Protein AF-A0AAW2GST2-F1 (afdb_monomer)

Nearest PDB structures (foldseek):
  3vfd-assembly1_A  TM=2.651E-01  e=8.490E+00  Homo sapiens

Foldseek 3Di:
DDDPCVVVVCCVPPCSVVVVVVVCVVVVVVVPDDDDLVVLVVVLVVLCVVQPQDPPDPVLVVLVVVLPDPPDDSVRNSLSSQLSCCRRPPQPDWDDDPPDTDGDDSVNSSCVPDPDDDPDDPPPD

Structure (mmCIF, N/CA/C/O backbone):
data_AF-A0AAW2GST2-F1
#
_entry.id   AF-A0AAW2GST2-F1
#
loop_
_atom_site.group_PDB
_atom_site.id
_atom_site.type_symbol
_atom_site.label_atom_id
_atom_site.label_alt_id
_atom_site.label_comp_id
_atom_site.label_asym_id
_atom_site.label_entity_id
_atom_site.label_seq_id
_atom_site.pdbx_PDB_ins_code
_atom_site.Cartn_x
_atom_site.Cartn_y
_atom_site.Cartn_z
_atom_site.occupancy
_atom_site.B_iso_or_equiv
_atom_site.auth_seq_id
_atom_site.auth_comp_id
_atom_site.auth_asym_id
_atom_site.auth_atom_id
_atom_site.pdbx_PDB_model_num
ATOM 1 N N . MET A 1 1 ? 21.483 -11.601 -4.715 1.00 43.72 1 MET A N 1
ATOM 2 C CA . MET A 1 1 ? 20.209 -11.519 -5.456 1.00 43.72 1 MET A CA 1
ATOM 3 C C . MET A 1 1 ? 19.946 -12.937 -5.939 1.00 43.72 1 MET A C 1
ATOM 5 O O . MET A 1 1 ? 20.812 -13.454 -6.624 1.00 43.72 1 MET A O 1
ATOM 9 N N . CYS A 1 2 ? 18.911 -13.628 -5.449 1.00 48.62 2 CYS A N 1
ATOM 10 C CA . CYS A 1 2 ? 18.630 -14.999 -5.895 1.00 48.62 2 CYS A CA 1
ATOM 11 C C . CYS A 1 2 ? 17.971 -14.929 -7.267 1.00 48.62 2 CYS A C 1
ATOM 13 O O . CYS A 1 2 ? 16.830 -14.480 -7.359 1.00 48.62 2 CYS A O 1
ATOM 15 N N . ASP A 1 3 ? 18.678 -15.357 -8.307 1.00 78.25 3 ASP A N 1
ATOM 16 C CA . ASP A 1 3 ? 18.066 -15.540 -9.613 1.00 78.25 3 ASP A CA 1
ATOM 17 C C . ASP A 1 3 ? 17.187 -16.800 -9.549 1.00 78.25 3 ASP A C 1
ATOM 19 O O . ASP A 1 3 ? 17.651 -17.918 -9.291 1.00 78.25 3 ASP A O 1
ATOM 23 N N . ILE A 1 4 ? 15.878 -16.608 -9.710 1.00 79.81 4 ILE A N 1
ATOM 24 C CA . ILE A 1 4 ? 14.894 -17.694 -9.723 1.00 79.81 4 ILE A CA 1
ATOM 25 C C . ILE A 1 4 ? 15.221 -18.716 -10.823 1.00 79.81 4 ILE A C 1
ATOM 27 O O . ILE A 1 4 ? 14.967 -19.906 -10.659 1.00 79.81 4 ILE A O 1
ATOM 31 N N . LEU A 1 5 ? 15.875 -18.296 -11.909 1.00 83.25 5 LEU A N 1
ATOM 32 C CA . LEU A 1 5 ? 16.263 -19.179 -13.004 1.00 83.25 5 LEU A CA 1
ATOM 33 C C . LEU A 1 5 ? 17.477 -20.056 -12.662 1.00 83.25 5 LEU A C 1
ATOM 35 O O . LEU A 1 5 ? 17.683 -21.091 -13.298 1.00 83.25 5 LEU A O 1
ATOM 39 N N . GLU A 1 6 ? 18.287 -19.681 -11.670 1.00 89.25 6 GLU A N 1
ATOM 40 C CA . GLU A 1 6 ? 19.372 -20.533 -11.162 1.00 89.25 6 GLU A CA 1
ATOM 41 C C . GLU A 1 6 ? 18.829 -21.677 -10.304 1.00 89.25 6 GLU A C 1
ATOM 43 O O . GLU A 1 6 ? 19.297 -22.809 -10.405 1.00 89.25 6 GLU A O 1
ATOM 48 N N . HIS A 1 7 ? 17.814 -21.386 -9.492 1.00 83.75 7 HIS A N 1
ATOM 49 C CA . HIS A 1 7 ? 17.215 -22.343 -8.562 1.00 83.75 7 HIS A CA 1
ATOM 50 C C . HIS A 1 7 ? 16.153 -23.225 -9.232 1.00 83.75 7 HIS A C 1
ATOM 52 O O . HIS A 1 7 ? 15.994 -24.387 -8.860 1.00 83.75 7 HIS A O 1
ATOM 58 N N . TRP A 1 8 ? 15.482 -22.705 -10.266 1.00 83.06 8 TRP A N 1
ATOM 59 C CA . TRP A 1 8 ? 14.518 -23.435 -11.089 1.00 83.06 8 TRP A CA 1
ATOM 60 C C . TRP A 1 8 ? 14.903 -23.373 -12.576 1.00 83.06 8 TRP A C 1
ATOM 62 O O . TRP A 1 8 ? 14.229 -22.708 -13.367 1.00 83.06 8 TRP A O 1
ATOM 72 N N . PRO A 1 9 ? 15.951 -24.108 -13.007 1.00 89.31 9 PRO A N 1
ATOM 73 C CA . PRO A 1 9 ? 16.435 -24.079 -14.391 1.00 89.31 9 PRO A CA 1
ATOM 74 C C . PRO A 1 9 ? 15.385 -24.466 -15.435 1.00 89.31 9 PRO A C 1
ATOM 76 O O . PRO A 1 9 ? 15.487 -24.048 -16.584 1.00 89.31 9 PRO A O 1
ATOM 79 N N . ILE A 1 10 ? 14.361 -25.231 -15.043 1.00 86.81 10 ILE A N 1
ATOM 80 C CA . ILE A 1 10 ? 13.236 -25.608 -15.909 1.00 86.81 10 ILE A CA 1
ATOM 81 C C . ILE A 1 10 ? 12.488 -24.386 -16.467 1.00 86.81 10 ILE A C 1
ATOM 83 O O . ILE A 1 10 ? 11.965 -24.436 -17.579 1.00 86.81 10 ILE A O 1
ATOM 87 N N . LEU A 1 11 ? 12.512 -23.262 -15.744 1.00 84.94 11 LEU A N 1
ATOM 88 C CA . LEU A 1 11 ? 11.898 -22.009 -16.174 1.00 84.94 11 LEU A CA 1
ATOM 89 C C . LEU A 1 11 ? 12.681 -21.307 -17.295 1.00 84.94 11 LEU A C 1
ATOM 91 O O . LEU A 1 11 ? 12.127 -20.435 -17.953 1.00 84.94 11 LEU A O 1
ATOM 95 N N . LYS A 1 12 ? 13.936 -21.703 -17.566 1.00 87.69 12 LYS A N 1
ATOM 96 C CA . LYS A 1 12 ? 14.720 -21.196 -18.711 1.00 87.69 12 LYS A CA 1
ATOM 97 C C . LYS A 1 12 ? 14.203 -21.711 -20.058 1.00 87.69 12 LYS A C 1
ATOM 99 O O . LYS A 1 12 ? 14.586 -21.183 -21.099 1.00 87.69 12 LYS A O 1
ATOM 104 N N . HIS A 1 13 ? 13.376 -22.758 -20.061 1.00 91.25 13 HIS A N 1
ATOM 105 C CA . HIS A 1 13 ? 12.748 -23.253 -21.280 1.00 91.25 13 HIS A CA 1
ATOM 106 C C . HIS A 1 13 ? 11.805 -22.175 -21.859 1.00 91.25 13 HIS A C 1
ATOM 108 O O . HIS A 1 13 ? 11.128 -21.508 -21.080 1.00 91.25 13 HIS A O 1
ATOM 114 N N . PRO A 1 14 ? 11.667 -22.017 -23.192 1.00 90.69 14 PRO A N 1
ATOM 115 C CA . PRO A 1 14 ? 10.781 -21.000 -23.784 1.00 90.69 14 PRO A CA 1
ATOM 116 C C . PRO A 1 14 ? 9.316 -21.087 -23.328 1.00 90.69 14 PRO A C 1
ATOM 118 O O . PRO A 1 14 ? 8.600 -20.094 -23.321 1.00 90.69 14 PRO A O 1
ATOM 121 N N . LYS A 1 15 ? 8.886 -22.286 -22.922 1.00 89.00 15 LYS A N 1
ATOM 122 C CA . LYS A 1 15 ? 7.563 -22.578 -22.347 1.00 89.00 15 LYS A CA 1
ATOM 123 C C . LYS A 1 15 ? 7.582 -22.749 -20.823 1.00 89.00 15 LYS A C 1
ATOM 125 O O . LYS A 1 15 ? 6.615 -23.214 -20.244 1.00 89.00 15 LYS A O 1
ATOM 130 N N . GLY A 1 16 ? 8.691 -22.431 -20.160 1.00 84.88 16 GLY A N 1
ATOM 131 C CA . GLY A 1 16 ? 8.854 -22.604 -18.715 1.00 84.88 16 GLY A CA 1
ATOM 132 C C . GLY A 1 16 ? 7.835 -21.799 -17.906 1.00 84.88 16 GLY A C 1
ATOM 133 O O . GLY A 1 16 ? 7.363 -22.274 -16.878 1.00 84.88 16 GLY A O 1
ATOM 134 N N . TYR A 1 17 ? 7.426 -20.632 -18.416 1.00 85.12 17 TYR A N 1
ATOM 135 C CA . TYR A 1 17 ? 6.362 -19.820 -17.822 1.00 85.12 17 TYR A CA 1
ATOM 136 C C . TYR A 1 17 ? 5.012 -20.558 -17.752 1.00 85.12 17 TYR A C 1
ATOM 138 O O . TYR A 1 17 ? 4.243 -20.304 -16.833 1.00 85.12 17 TYR A O 1
ATOM 146 N N . GLU A 1 18 ? 4.739 -21.511 -18.657 1.00 90.12 18 GLU A N 1
ATOM 147 C CA . GLU A 1 18 ? 3.489 -22.28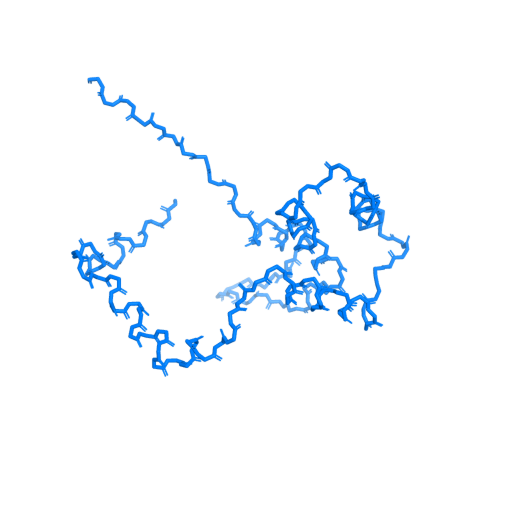6 -18.654 1.00 90.12 18 GLU A CA 1
ATOM 148 C C . GLU A 1 18 ? 3.343 -23.098 -17.355 1.00 90.12 18 GLU A C 1
ATOM 150 O O . GLU A 1 18 ? 2.229 -23.305 -16.889 1.00 90.12 18 GLU A O 1
ATOM 155 N N . LEU A 1 19 ? 4.450 -23.510 -16.723 1.00 86.44 19 LEU A N 1
ATOM 156 C CA . LEU A 1 19 ? 4.417 -24.192 -15.423 1.00 86.44 19 LEU A CA 1
ATOM 157 C C . LEU A 1 19 ? 3.921 -23.265 -14.307 1.00 86.44 19 LEU A C 1
ATOM 159 O O . LEU A 1 19 ? 3.146 -23.692 -13.458 1.00 86.44 19 LEU A O 1
ATOM 163 N N . ILE A 1 20 ? 4.323 -21.990 -14.344 1.00 83.56 20 ILE A N 1
ATOM 164 C CA . ILE A 1 20 ? 3.855 -20.968 -13.399 1.00 83.56 20 ILE A CA 1
ATOM 165 C C . ILE A 1 20 ? 2.358 -20.726 -13.616 1.00 83.56 20 ILE A C 1
ATOM 167 O O . ILE A 1 20 ? 1.594 -20.721 -12.658 1.00 83.56 20 ILE A O 1
ATOM 171 N N . GLU A 1 21 ? 1.922 -20.595 -14.870 1.00 83.06 21 GLU A N 1
ATOM 172 C CA . GLU A 1 21 ? 0.503 -20.426 -15.216 1.00 83.06 21 GLU A CA 1
ATOM 173 C C . GLU A 1 21 ? -0.357 -21.616 -14.755 1.00 83.06 21 GLU A C 1
ATOM 175 O O . GLU A 1 21 ? -1.434 -21.430 -14.184 1.00 83.06 21 GLU A O 1
ATOM 180 N N . ILE A 1 22 ? 0.130 -22.849 -14.944 1.00 86.44 22 ILE A N 1
ATOM 181 C CA . ILE A 1 22 ? -0.538 -24.071 -14.472 1.00 86.44 22 ILE A CA 1
ATOM 182 C C . ILE A 1 22 ? -0.660 -24.063 -12.948 1.00 86.44 22 ILE A C 1
ATOM 184 O O . ILE A 1 22 ? -1.743 -24.345 -12.432 1.00 86.44 22 ILE A O 1
ATOM 188 N N . ASP A 1 23 ? 0.407 -23.708 -12.230 1.00 83.56 23 ASP A N 1
ATOM 189 C CA . ASP A 1 23 ? 0.380 -23.613 -10.770 1.00 83.56 23 ASP A CA 1
ATOM 190 C C . ASP A 1 23 ? -0.629 -22.556 -10.305 1.00 83.56 23 ASP A C 1
ATOM 192 O O . ASP A 1 23 ? -1.443 -22.821 -9.420 1.00 83.56 23 ASP A O 1
ATOM 196 N N . TYR A 1 24 ? -0.653 -21.379 -10.935 1.00 81.00 24 TYR A N 1
ATOM 197 C CA . TYR A 1 24 ? -1.616 -20.318 -10.624 1.00 81.00 24 TYR A CA 1
ATOM 198 C C . TYR A 1 24 ? -3.059 -20.755 -10.893 1.00 81.00 24 TYR A C 1
ATOM 200 O O . TYR A 1 24 ? -3.956 -20.462 -10.095 1.00 81.00 24 TY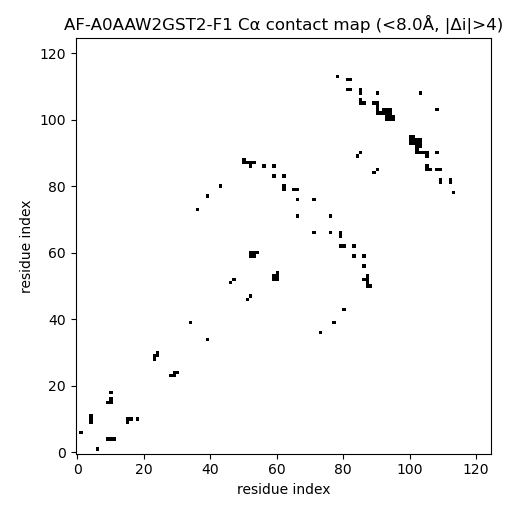R A O 1
ATOM 208 N N . SER A 1 25 ? -3.290 -21.489 -11.982 1.00 82.88 25 SER A N 1
ATOM 209 C CA . SER A 1 25 ? -4.594 -22.061 -12.310 1.00 82.88 25 SER A CA 1
ATOM 210 C C . SER A 1 25 ? -5.028 -23.120 -11.296 1.00 82.88 25 SER A C 1
ATOM 212 O O . SER A 1 25 ? -6.139 -23.058 -10.762 1.00 82.88 25 SER A O 1
ATOM 214 N N . PHE A 1 26 ? -4.136 -24.054 -10.955 1.00 82.69 26 PHE A N 1
ATOM 215 C CA . PHE A 1 26 ? -4.392 -25.114 -9.982 1.00 82.69 26 PHE A CA 1
ATOM 216 C C . PHE A 1 26 ? -4.677 -24.555 -8.585 1.00 82.69 26 PHE A C 1
ATOM 218 O O . PHE A 1 26 ? -5.629 -24.970 -7.920 1.00 82.69 26 PHE A O 1
ATOM 225 N N . LEU A 1 27 ? -3.892 -23.562 -8.163 1.00 81.38 27 LEU A N 1
ATOM 226 C CA . LEU A 1 27 ? -4.082 -22.845 -6.904 1.00 81.38 27 LEU A CA 1
ATOM 227 C C . LEU A 1 27 ? -5.322 -21.937 -6.919 1.00 81.38 27 LEU A C 1
ATOM 229 O O . LEU A 1 27 ? -5.636 -21.325 -5.899 1.00 81.38 27 LEU A O 1
ATOM 233 N N . LYS A 1 28 ? -6.033 -21.844 -8.053 1.00 74.56 28 LYS A N 1
ATOM 234 C CA . LYS A 1 28 ? -7.156 -20.925 -8.285 1.00 74.56 28 LYS A CA 1
ATOM 235 C C . LYS A 1 28 ? -6.785 -19.465 -8.020 1.00 74.56 28 LYS A C 1
ATOM 237 O O . LYS A 1 28 ? -7.656 -18.641 -7.751 1.00 74.56 28 LYS A O 1
ATOM 242 N N . VAL A 1 29 ? -5.501 -19.134 -8.144 1.00 67.25 29 VAL A N 1
ATOM 243 C CA . VAL A 1 29 ? -5.011 -17.752 -8.143 1.00 67.25 29 VAL A CA 1
ATOM 244 C C . VAL A 1 29 ? -5.488 -17.048 -9.414 1.00 67.25 29 VAL A C 1
ATOM 246 O O . VAL A 1 29 ? -5.800 -15.867 -9.375 1.00 67.25 29 VAL A O 1
ATOM 249 N N . SER A 1 30 ? -5.691 -17.784 -10.512 1.00 55.62 30 SER A N 1
ATOM 250 C CA . SER A 1 30 ? -6.317 -17.265 -11.737 1.00 55.62 30 SER A CA 1
ATOM 251 C C . SER A 1 30 ? -7.807 -16.900 -11.587 1.00 55.62 30 SER A C 1
ATOM 253 O O . SER A 1 30 ? -8.368 -16.273 -12.478 1.00 55.62 30 SER A O 1
ATOM 255 N N . CYS A 1 31 ? -8.471 -17.294 -10.488 1.00 51.03 31 CYS A N 1
ATOM 256 C CA . CYS A 1 31 ? -9.820 -16.824 -10.135 1.00 51.03 31 CYS A CA 1
ATOM 257 C C . CYS A 1 31 ? -9.801 -15.530 -9.309 1.00 51.03 31 CYS A C 1
ATOM 259 O O . CYS A 1 31 ? -10.867 -15.026 -8.949 1.00 51.03 31 CYS A O 1
ATOM 261 N N . VAL A 1 32 ? -8.621 -14.983 -9.005 1.00 55.50 32 VAL A N 1
ATOM 262 C CA . VAL A 1 32 ? -8.485 -13.649 -8.423 1.00 55.50 32 VAL A CA 1
ATOM 263 C C . VAL A 1 32 ? -8.713 -12.651 -9.552 1.00 55.50 32 VAL A C 1
ATOM 265 O O . VAL A 1 32 ? -7.785 -12.189 -10.200 1.00 55.50 32 VAL A O 1
ATOM 268 N N . GLU A 1 33 ? -9.991 -12.429 -9.848 1.00 60.41 33 GLU A N 1
ATOM 269 C CA . GLU A 1 33 ? -10.571 -11.118 -10.121 1.00 60.41 33 GLU A CA 1
ATOM 270 C C . GLU A 1 33 ? -9.484 -10.034 -10.324 1.00 60.41 33 GLU A C 1
ATOM 272 O O . GLU A 1 33 ? -8.908 -9.583 -9.333 1.00 60.41 33 GLU A O 1
ATOM 277 N N . GLU A 1 34 ? -9.165 -9.688 -11.585 1.00 69.38 34 GLU A N 1
ATOM 278 C CA . GLU A 1 34 ? -7.964 -8.915 -11.968 1.00 69.38 34 GLU A CA 1
ATOM 279 C C . GLU A 1 34 ? -7.618 -7.824 -10.948 1.00 69.38 34 GLU A C 1
ATOM 281 O O . GLU A 1 34 ? -8.421 -6.929 -10.659 1.00 69.38 34 GLU A O 1
ATOM 286 N N . VAL A 1 35 ? -6.412 -7.904 -10.383 1.00 73.19 35 VAL A N 1
ATOM 287 C CA . VAL A 1 35 ? -5.883 -6.844 -9.527 1.00 73.19 35 VAL A CA 1
ATOM 288 C C . VAL A 1 35 ? -5.601 -5.646 -10.424 1.00 73.19 35 VAL A C 1
ATOM 290 O O . VAL A 1 35 ? -4.679 -5.672 -11.233 1.00 73.19 35 VAL A O 1
ATOM 293 N N . ASN A 1 36 ? -6.409 -4.600 -10.284 1.00 86.56 36 ASN A N 1
ATOM 294 C CA . ASN A 1 36 ? -6.258 -3.351 -11.021 1.00 86.56 36 ASN A CA 1
ATOM 295 C C . ASN A 1 36 ? -6.258 -2.146 -10.069 1.00 86.56 36 ASN A C 1
ATOM 297 O O . ASN A 1 36 ? -6.562 -2.271 -8.876 1.00 86.56 36 ASN A O 1
ATOM 301 N N . GLU A 1 37 ? -5.906 -0.975 -10.601 1.00 90.62 37 GLU A N 1
ATOM 302 C CA . GLU A 1 37 ? -5.782 0.259 -9.818 1.00 90.62 37 GLU A CA 1
ATOM 303 C C . GLU A 1 37 ? -7.085 0.636 -9.100 1.00 90.62 37 GLU A C 1
ATOM 305 O O . GLU A 1 37 ? -7.068 0.974 -7.917 1.00 90.62 37 GLU A O 1
ATOM 310 N N . GLU A 1 38 ? -8.231 0.538 -9.779 1.00 91.19 38 GLU A N 1
ATOM 311 C CA . GLU A 1 38 ? -9.532 0.913 -9.213 1.00 91.19 38 GLU A CA 1
ATOM 312 C C . GLU A 1 38 ? -9.882 0.067 -7.985 1.00 91.19 38 GLU A C 1
ATOM 314 O O . GLU A 1 38 ? -10.296 0.581 -6.940 1.00 91.19 38 GLU A O 1
ATOM 319 N N . ARG A 1 39 ? -9.662 -1.246 -8.085 1.00 89.88 39 ARG A N 1
ATOM 320 C CA . ARG A 1 39 ? -9.885 -2.198 -6.993 1.00 89.88 39 ARG A CA 1
ATOM 321 C C . ARG A 1 39 ? -8.927 -1.960 -5.845 1.00 89.88 39 ARG A C 1
ATOM 323 O O . ARG A 1 39 ? -9.351 -2.006 -4.691 1.00 89.88 39 ARG A O 1
ATOM 330 N N . TRP A 1 40 ? -7.666 -1.661 -6.149 1.00 93.44 40 TRP A N 1
ATOM 331 C CA . TRP A 1 40 ? -6.691 -1.283 -5.137 1.00 93.44 40 TRP A CA 1
ATOM 332 C C . TRP A 1 40 ? -7.125 -0.025 -4.375 1.00 93.44 40 TRP A C 1
ATOM 334 O O . TRP A 1 40 ? -7.147 -0.029 -3.143 1.00 93.44 40 TRP A O 1
ATOM 344 N N . PHE A 1 41 ? -7.543 1.032 -5.075 1.00 94.62 41 PHE A N 1
ATOM 345 C CA . PHE A 1 41 ? -8.007 2.262 -4.430 1.00 94.62 41 PHE A CA 1
ATOM 346 C C . PHE A 1 41 ? -9.279 2.049 -3.603 1.00 94.62 41 PHE A C 1
ATOM 348 O O . PHE A 1 41 ? -9.390 2.592 -2.499 1.00 94.62 41 PHE A O 1
ATOM 355 N N . SER A 1 42 ? -10.207 1.218 -4.084 1.00 94.25 42 SER A N 1
ATOM 356 C CA . SER A 1 42 ? -11.399 0.813 -3.329 1.00 94.25 42 SER A CA 1
ATOM 357 C C . SER A 1 42 ? -11.022 0.060 -2.050 1.00 94.25 42 SER A C 1
ATOM 359 O O . SER A 1 42 ? -11.446 0.436 -0.954 1.00 94.25 42 SER A O 1
ATOM 361 N N . PHE A 1 43 ? -10.145 -0.943 -2.159 1.00 93.69 43 PHE A N 1
ATOM 362 C CA . PHE A 1 43 ? -9.607 -1.677 -1.015 1.00 93.69 43 PHE A CA 1
ATOM 363 C C . PHE A 1 43 ? -8.954 -0.737 0.003 1.00 93.69 43 PHE A C 1
ATOM 365 O O . PHE A 1 43 ? -9.292 -0.784 1.185 1.00 93.69 43 PHE A O 1
ATOM 372 N N . TYR A 1 44 ? -8.056 0.138 -0.447 1.00 94.38 44 TYR A N 1
ATOM 373 C CA . TYR A 1 44 ? -7.320 1.042 0.432 1.00 94.38 44 TYR A CA 1
ATOM 374 C C . TYR A 1 44 ? -8.253 2.027 1.153 1.00 94.38 44 TYR A C 1
ATOM 376 O O . TYR A 1 44 ? -8.100 2.270 2.352 1.00 94.38 44 TYR A O 1
ATOM 384 N N . THR A 1 45 ? -9.264 2.547 0.453 1.00 94.69 45 THR A N 1
ATOM 385 C CA . THR A 1 45 ? -10.292 3.414 1.049 1.00 94.69 45 THR A CA 1
ATOM 386 C C . THR A 1 45 ? -11.074 2.674 2.133 1.00 94.69 45 THR A C 1
ATOM 388 O O . THR A 1 45 ? -11.214 3.171 3.252 1.00 94.69 45 THR A O 1
ATOM 391 N N . ASN A 1 46 ? -11.523 1.451 1.842 1.00 95.25 46 ASN A N 1
ATOM 392 C CA . ASN A 1 46 ? -12.231 0.614 2.808 1.00 95.25 46 ASN A CA 1
ATOM 393 C C . ASN A 1 46 ? -11.356 0.266 4.016 1.00 95.25 46 ASN A C 1
ATOM 395 O O . ASN A 1 46 ? -11.828 0.304 5.153 1.00 95.25 46 ASN A O 1
ATOM 399 N N . LEU A 1 47 ? -10.072 -0.012 3.792 1.00 94.19 47 LEU A N 1
ATOM 400 C CA . LEU A 1 47 ? -9.119 -0.266 4.862 1.00 94.19 47 LEU A CA 1
ATOM 401 C C . LEU A 1 47 ? -9.000 0.937 5.803 1.00 94.19 47 LEU A C 1
ATOM 403 O O . LEU A 1 47 ? -9.049 0.752 7.017 1.00 94.19 47 LEU A O 1
ATOM 407 N N . LEU A 1 48 ? -8.880 2.157 5.273 1.00 92.88 48 LEU A N 1
ATOM 408 C CA . LEU A 1 48 ? -8.777 3.366 6.095 1.00 92.88 48 LEU A CA 1
ATOM 409 C C . LEU A 1 48 ? -10.031 3.643 6.930 1.00 92.88 48 LEU A C 1
ATOM 411 O O . LEU A 1 48 ? -9.908 4.199 8.022 1.00 92.88 48 LEU A O 1
ATOM 415 N N . ASN A 1 49 ? -11.210 3.232 6.456 1.00 93.00 49 ASN A N 1
ATOM 416 C CA . ASN A 1 49 ? -12.454 3.338 7.223 1.00 93.00 49 ASN A CA 1
ATOM 417 C C . ASN A 1 49 ? -12.454 2.420 8.456 1.00 93.00 49 ASN A C 1
ATOM 419 O O . ASN A 1 49 ? -13.056 2.754 9.474 1.00 93.00 49 ASN A O 1
ATOM 423 N N . VAL A 1 50 ? -11.771 1.273 8.379 1.00 93.88 50 VAL A N 1
ATOM 424 C CA . VAL A 1 50 ? -11.671 0.302 9.482 1.00 93.88 50 VAL A CA 1
ATOM 425 C C . VAL A 1 50 ? -10.469 0.593 10.383 1.00 93.88 50 VAL A C 1
ATOM 427 O O . VAL A 1 50 ? -10.545 0.452 11.602 1.00 93.88 50 VAL A O 1
ATOM 430 N N . CYS A 1 51 ? -9.342 0.973 9.789 1.00 91.50 51 CYS A N 1
ATOM 431 C CA . CYS A 1 51 ? -8.067 1.213 10.453 1.00 91.50 51 CYS A CA 1
ATOM 432 C C . CYS A 1 51 ? -7.528 2.588 10.030 1.00 91.50 51 CYS A C 1
ATOM 434 O O . CYS A 1 51 ? -6.703 2.682 9.117 1.00 91.50 51 CYS A O 1
ATOM 436 N N . PRO A 1 52 ? -7.981 3.679 10.669 1.00 90.00 52 PRO A N 1
ATOM 437 C CA . PRO A 1 52 ? -7.493 5.005 10.335 1.00 90.00 52 PRO A CA 1
ATOM 438 C C . PRO A 1 52 ? -6.022 5.155 10.739 1.00 90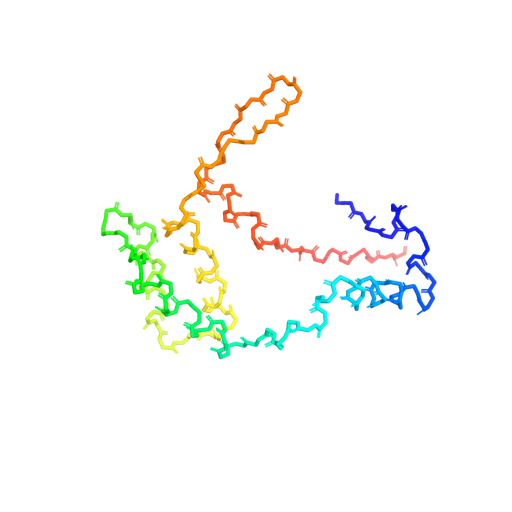.00 52 PRO A C 1
ATOM 440 O O . PRO A 1 52 ? -5.588 4.669 11.785 1.00 90.00 52 PRO A O 1
ATOM 443 N N . VAL A 1 53 ? -5.252 5.885 9.927 1.00 90.56 53 VAL A N 1
ATOM 444 C CA . VAL A 1 53 ? -3.897 6.311 10.314 1.00 90.56 53 VAL A CA 1
ATOM 445 C C . VAL A 1 53 ? -3.985 7.144 11.584 1.00 90.56 53 VAL A C 1
ATOM 447 O O . VAL A 1 53 ? -4.764 8.100 11.646 1.00 90.56 53 VAL A O 1
ATOM 450 N N . LYS A 1 54 ? -3.159 6.790 12.563 1.00 88.44 54 LYS A N 1
ATOM 451 C CA . LYS A 1 54 ? -3.096 7.480 13.842 1.00 88.44 54 LYS A CA 1
ATOM 452 C C . LYS A 1 54 ? -2.436 8.848 13.695 1.00 88.44 54 LYS A C 1
ATOM 454 O O . LYS A 1 54 ? -1.516 9.022 12.900 1.00 88.44 54 LYS A O 1
ATOM 459 N N . SER A 1 55 ? -2.910 9.818 14.467 1.00 87.62 55 SER A N 1
ATOM 460 C CA . SER A 1 55 ? -2.404 11.193 14.428 1.00 87.62 55 SER A CA 1
ATOM 461 C C . SER A 1 55 ? -1.050 11.376 15.115 1.00 87.62 55 SER A C 1
ATOM 463 O O . SER A 1 55 ? -0.431 12.412 14.919 1.00 87.62 55 SER A O 1
ATOM 465 N N . ASP A 1 56 ? -0.611 10.409 15.923 1.00 91.00 56 ASP A N 1
ATOM 466 C CA . ASP A 1 56 ? 0.663 10.415 16.652 1.00 91.00 56 ASP A CA 1
ATOM 467 C C . ASP A 1 56 ? 1.836 9.815 15.851 1.00 91.00 56 ASP A C 1
ATOM 469 O O . ASP A 1 56 ? 2.953 9.742 16.354 1.00 91.00 56 ASP A O 1
ATOM 473 N N . ASP A 1 57 ? 1.600 9.394 14.604 1.00 90.56 57 ASP A N 1
ATOM 474 C CA . ASP A 1 57 ? 2.628 8.882 13.694 1.00 90.56 57 ASP A CA 1
ATOM 475 C C . ASP A 1 57 ? 2.967 9.927 12.619 1.00 90.56 57 ASP A C 1
ATOM 477 O O . ASP A 1 57 ? 2.338 9.995 11.558 1.00 90.56 57 ASP A O 1
ATOM 481 N N . ASP A 1 58 ? 3.982 10.751 12.891 1.00 92.69 58 ASP A N 1
ATOM 482 C CA . ASP A 1 58 ? 4.399 11.860 12.022 1.00 92.69 58 ASP A CA 1
ATOM 483 C C . ASP A 1 58 ? 4.763 11.416 10.595 1.00 92.69 58 ASP A C 1
ATOM 485 O O . ASP A 1 58 ? 4.493 12.127 9.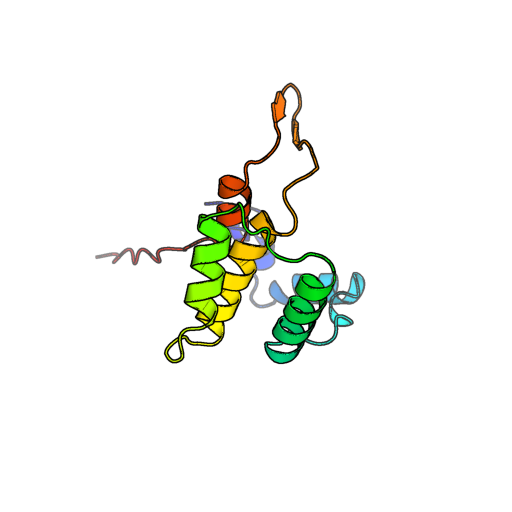617 1.00 92.69 58 ASP A O 1
ATOM 489 N N . LEU A 1 59 ? 5.355 10.225 10.446 1.00 91.06 59 LEU A N 1
ATOM 490 C CA . LEU A 1 59 ? 5.714 9.675 9.137 1.00 91.06 59 LEU A CA 1
ATOM 491 C C . LEU A 1 59 ? 4.464 9.275 8.357 1.00 91.06 59 LEU A C 1
ATOM 493 O O . LEU A 1 59 ? 4.331 9.626 7.182 1.00 91.06 59 LEU A O 1
ATOM 497 N N . ALA A 1 60 ? 3.518 8.596 9.004 1.00 92.25 60 ALA A N 1
ATOM 498 C CA . ALA A 1 60 ? 2.258 8.231 8.370 1.00 92.25 60 ALA A CA 1
ATOM 499 C C . ALA A 1 60 ? 1.417 9.470 8.007 1.00 92.25 60 ALA A C 1
ATOM 501 O O . ALA A 1 60 ? 0.821 9.532 6.927 1.00 92.25 60 ALA A O 1
ATOM 502 N N . VAL A 1 61 ? 1.422 10.503 8.855 1.00 93.94 61 VAL A N 1
ATOM 503 C CA . VAL A 1 61 ? 0.801 11.803 8.551 1.00 93.94 61 VAL A CA 1
ATOM 504 C C . VAL A 1 61 ? 1.464 12.457 7.334 1.00 93.94 61 VAL A C 1
ATOM 506 O O . VAL A 1 61 ? 0.770 12.991 6.467 1.00 93.94 61 VAL A O 1
ATOM 509 N N . SER A 1 62 ? 2.791 12.379 7.220 1.00 93.81 62 SER A N 1
ATOM 510 C CA . SER A 1 62 ? 3.531 12.912 6.068 1.00 93.81 62 SER A CA 1
ATOM 511 C C . SER A 1 62 ? 3.178 12.187 4.766 1.00 93.81 62 SER A C 1
ATOM 513 O O . SER A 1 62 ? 2.953 12.837 3.746 1.00 93.81 62 SER A O 1
ATOM 515 N N . TYR A 1 63 ? 3.022 10.861 4.797 1.00 93.31 63 TYR A N 1
ATOM 516 C CA . TYR A 1 63 ? 2.549 10.104 3.633 1.00 93.31 63 TYR A CA 1
ATOM 517 C C . TYR A 1 63 ? 1.111 10.447 3.238 1.00 93.31 63 TYR A C 1
ATOM 519 O O . TYR A 1 63 ? 0.819 10.573 2.050 1.00 93.31 63 TYR A O 1
ATOM 527 N N . LYS A 1 64 ? 0.214 10.672 4.206 1.00 93.00 64 LYS A N 1
ATOM 528 C CA . LYS A 1 64 ? -1.145 11.159 3.916 1.00 93.00 64 LYS A CA 1
ATOM 529 C C . LYS A 1 64 ? -1.133 12.513 3.203 1.00 93.00 64 LYS A C 1
ATOM 531 O O . LYS A 1 64 ? -1.887 12.695 2.253 1.00 93.00 64 LYS A O 1
ATOM 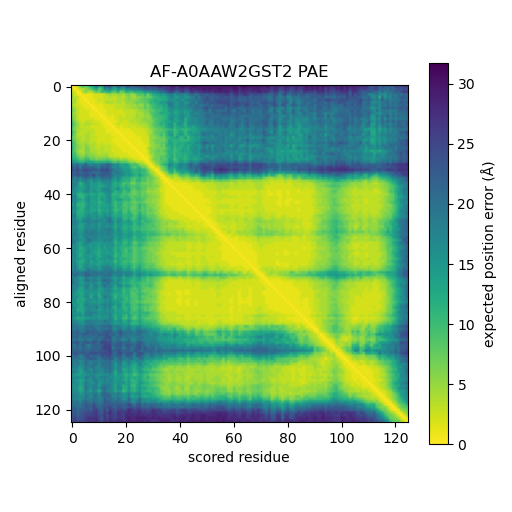536 N N . LYS A 1 65 ? -0.264 13.438 3.623 1.00 93.00 65 LYS A N 1
ATOM 537 C CA . LYS A 1 65 ? -0.083 14.730 2.939 1.00 93.00 65 LYS A CA 1
ATOM 538 C C . LYS A 1 65 ? 0.434 14.539 1.513 1.00 93.00 65 LYS A C 1
ATOM 540 O O . LYS A 1 65 ? -0.070 15.178 0.596 1.00 93.00 65 LYS A O 1
ATOM 545 N N . LEU A 1 66 ? 1.380 13.622 1.310 1.00 93.94 66 LEU A N 1
ATOM 546 C CA . LEU A 1 66 ? 1.904 13.305 -0.020 1.00 93.94 66 LEU A CA 1
ATOM 547 C C . LEU A 1 66 ? 0.809 12.776 -0.965 1.00 93.94 66 LEU A C 1
ATOM 549 O O . LEU A 1 66 ? 0.758 13.177 -2.122 1.00 93.94 66 LEU A O 1
ATOM 553 N N . LEU A 1 67 ? -0.109 11.944 -0.458 1.00 93.88 67 LEU A N 1
ATOM 554 C CA . LEU A 1 67 ? -1.262 11.446 -1.221 1.00 93.88 67 LEU A CA 1
ATOM 555 C C . LEU A 1 67 ? -2.286 12.529 -1.588 1.00 93.88 67 LEU A C 1
ATOM 557 O O . LEU A 1 67 ? -3.079 12.310 -2.499 1.00 93.88 67 LEU A O 1
ATOM 561 N N . SER A 1 68 ? -2.285 13.666 -0.886 1.00 90.81 68 SER A N 1
ATOM 562 C CA . SER A 1 68 ? -3.177 14.798 -1.170 1.00 90.81 68 SER A CA 1
ATOM 563 C C . SER A 1 68 ? -2.622 15.794 -2.191 1.00 90.81 68 SER A C 1
ATOM 565 O O . SER A 1 68 ? -3.295 16.772 -2.495 1.00 90.81 68 SER A O 1
ATOM 567 N N . LEU A 1 69 ? -1.406 15.582 -2.707 1.00 92.19 69 LEU A N 1
ATOM 568 C CA . LEU A 1 69 ? -0.854 16.428 -3.764 1.00 92.19 69 LEU A CA 1
ATOM 569 C C . LEU A 1 69 ? -1.525 16.118 -5.107 1.00 92.19 69 LEU A C 1
ATOM 571 O O . LEU A 1 69 ? -1.678 14.954 -5.470 1.00 92.19 69 LEU A O 1
ATOM 575 N N . ASP A 1 70 ? -1.838 17.153 -5.885 1.00 85.19 70 ASP A N 1
ATOM 576 C CA . ASP A 1 70 ? -2.512 16.990 -7.182 1.00 85.19 70 ASP A CA 1
ATOM 577 C C . ASP A 1 70 ? -1.600 16.394 -8.273 1.00 85.19 70 ASP A C 1
ATOM 579 O O . ASP A 1 70 ? -2.070 15.728 -9.191 1.00 85.19 70 ASP A O 1
ATOM 583 N N . ASN A 1 71 ? -0.280 16.569 -8.152 1.00 89.69 71 ASN A N 1
ATOM 584 C CA . ASN A 1 71 ? 0.699 16.229 -9.196 1.00 89.69 71 ASN A CA 1
ATOM 585 C C . ASN A 1 71 ? 1.383 14.862 -9.004 1.00 89.69 71 ASN A C 1
ATOM 587 O O . ASN A 1 71 ? 2.558 14.702 -9.337 1.00 89.69 71 ASN A O 1
ATOM 591 N N . ILE A 1 72 ? 0.686 13.873 -8.443 1.00 92.81 72 ILE A N 1
ATOM 592 C CA . ILE A 1 72 ? 1.233 12.531 -8.193 1.00 92.81 72 ILE A CA 1
ATOM 593 C C . ILE A 1 72 ? 0.549 11.477 -9.075 1.00 92.81 72 ILE A C 1
ATOM 595 O O . ILE A 1 72 ? -0.680 11.406 -9.142 1.00 92.81 72 ILE A O 1
ATOM 599 N N . THR A 1 73 ? 1.351 10.647 -9.754 1.00 94.12 73 THR A N 1
ATOM 600 C CA . THR A 1 73 ? 0.850 9.557 -10.610 1.00 94.12 73 THR A CA 1
ATOM 601 C C . THR A 1 73 ? 0.161 8.470 -9.787 1.00 94.12 73 THR A C 1
ATOM 603 O O . THR A 1 73 ? 0.432 8.327 -8.593 1.00 94.12 73 THR A O 1
ATOM 606 N N . ASN A 1 74 ? -0.705 7.668 -10.413 1.00 93.62 74 ASN A N 1
ATOM 607 C CA . ASN A 1 74 ? -1.370 6.556 -9.727 1.00 93.62 74 ASN A CA 1
ATOM 608 C C . ASN A 1 74 ? -0.363 5.539 -9.173 1.00 93.62 74 ASN A C 1
ATOM 610 O O . ASN A 1 74 ? -0.456 5.208 -7.995 1.00 93.62 74 ASN A O 1
ATOM 614 N N . ASP A 1 75 ? 0.667 5.164 -9.936 1.00 91.50 75 ASP A N 1
ATOM 615 C CA . ASP A 1 75 ? 1.755 4.299 -9.450 1.00 91.50 75 ASP A CA 1
ATOM 616 C C . ASP A 1 75 ? 2.415 4.849 -8.184 1.00 91.50 75 ASP A C 1
ATOM 618 O O . ASP A 1 75 ? 2.622 4.137 -7.198 1.00 91.50 75 ASP A O 1
ATOM 622 N N . SER A 1 76 ? 2.699 6.154 -8.176 1.00 92.50 76 SER A N 1
ATOM 623 C CA . SER A 1 76 ? 3.291 6.821 -7.020 1.00 92.50 76 SER A CA 1
ATOM 624 C C . SER A 1 76 ? 2.331 6.818 -5.826 1.00 92.50 76 SER A C 1
ATOM 626 O O . SER A 1 76 ? 2.762 6.573 -4.698 1.00 92.50 76 SER A O 1
ATOM 628 N N . LYS A 1 77 ? 1.023 7.018 -6.050 1.00 95.00 77 LYS A N 1
ATOM 629 C CA . LYS A 1 77 ? -0.000 6.887 -4.997 1.00 95.00 77 LYS A CA 1
ATOM 630 C C . LYS A 1 77 ? -0.014 5.475 -4.425 1.00 95.00 77 LYS A C 1
ATOM 632 O O . LYS A 1 77 ? 0.019 5.330 -3.206 1.00 95.00 77 LYS A O 1
ATOM 637 N N . ILE A 1 78 ? -0.017 4.452 -5.277 1.00 93.88 78 ILE A N 1
ATOM 638 C CA . ILE A 1 78 ? -0.015 3.043 -4.869 1.00 93.88 78 ILE A CA 1
ATOM 639 C C . ILE A 1 78 ? 1.231 2.734 -4.033 1.00 93.88 78 ILE A C 1
ATOM 641 O O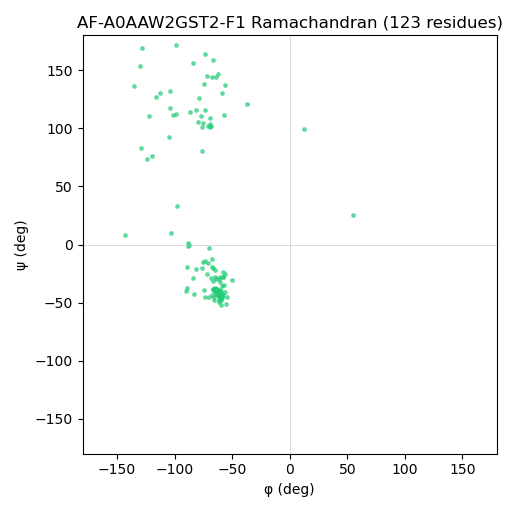 . ILE A 1 78 ? 1.111 2.157 -2.954 1.00 93.88 78 ILE A O 1
ATOM 645 N N . CYS A 1 79 ? 2.411 3.198 -4.453 1.00 92.19 79 CYS A N 1
ATOM 646 C CA . CYS A 1 79 ? 3.649 3.023 -3.691 1.00 92.19 79 CYS A CA 1
ATOM 647 C C . CYS A 1 79 ? 3.564 3.650 -2.290 1.00 92.19 79 CYS A C 1
ATOM 649 O O . CYS A 1 79 ? 3.916 3.022 -1.290 1.00 92.19 79 CYS A O 1
ATOM 651 N N . VAL A 1 80 ? 3.052 4.880 -2.192 1.00 93.56 80 VAL A N 1
ATOM 652 C CA . VAL A 1 80 ? 2.878 5.566 -0.902 1.00 93.56 80 VAL A CA 1
ATOM 653 C C . VAL A 1 80 ? 1.827 4.863 -0.032 1.00 93.56 80 VAL A C 1
ATOM 655 O O . VAL A 1 80 ? 2.016 4.739 1.179 1.00 93.56 80 VAL A O 1
ATOM 658 N N . GLN A 1 81 ? 0.747 4.356 -0.630 1.00 94.25 81 GLN A N 1
ATOM 659 C CA . GLN A 1 81 ? -0.280 3.567 0.056 1.00 94.25 81 GLN A CA 1
ATOM 660 C C . GLN A 1 81 ? 0.285 2.246 0.597 1.00 94.25 81 GLN A C 1
ATOM 662 O O . GLN A 1 81 ? 0.027 1.915 1.753 1.00 94.25 81 GLN A O 1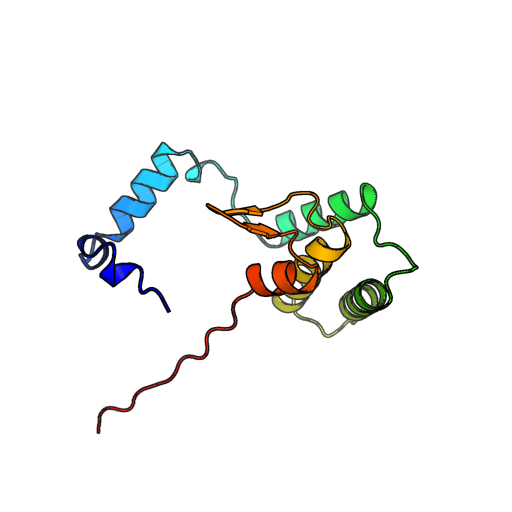
ATOM 667 N N . LEU A 1 82 ? 1.112 1.539 -0.181 1.00 92.50 82 LEU A N 1
ATOM 668 C CA . LEU A 1 82 ? 1.834 0.336 0.253 1.00 92.50 82 LEU A CA 1
ATOM 669 C C . LEU A 1 82 ? 2.747 0.629 1.448 1.00 92.50 82 LEU A C 1
ATOM 671 O O . LEU A 1 82 ? 2.734 -0.109 2.432 1.00 92.50 82 LEU A O 1
ATOM 675 N N . PHE A 1 83 ? 3.484 1.742 1.422 1.00 91.25 83 PHE A N 1
ATOM 676 C CA . PHE A 1 83 ? 4.285 2.159 2.574 1.00 91.25 83 PHE A CA 1
ATOM 677 C C . PHE A 1 83 ? 3.433 2.472 3.805 1.00 91.25 83 PHE A C 1
ATOM 679 O O . PHE A 1 83 ? 3.824 2.113 4.918 1.00 91.25 83 PHE A O 1
ATOM 686 N N . LEU A 1 84 ? 2.266 3.091 3.620 1.00 92.62 84 LEU A N 1
ATOM 687 C CA . LEU A 1 84 ? 1.322 3.379 4.700 1.00 92.62 84 LEU A CA 1
ATOM 688 C C . LEU A 1 84 ? 0.733 2.119 5.343 1.00 92.62 84 LEU A C 1
ATOM 690 O O . LEU A 1 84 ? 0.434 2.154 6.538 1.00 92.62 84 LEU A O 1
ATOM 694 N N . LEU A 1 85 ? 0.613 1.000 4.619 1.00 91.62 85 LEU A N 1
ATOM 695 C CA . LEU A 1 85 ? 0.089 -0.250 5.186 1.00 91.62 85 LEU A CA 1
ATOM 696 C C . LEU A 1 85 ? 0.871 -0.706 6.419 1.00 91.62 85 LEU A C 1
ATOM 698 O O . LEU A 1 85 ? 0.258 -1.100 7.407 1.00 91.62 85 LEU A O 1
ATOM 702 N N . SER A 1 86 ? 2.200 -0.583 6.406 1.00 88.50 86 SER A N 1
ATOM 703 C CA . SER A 1 86 ? 3.058 -0.956 7.541 1.00 88.50 86 SER A CA 1
ATOM 704 C C . SER A 1 86 ? 2.828 -0.091 8.789 1.00 88.50 86 SER A C 1
ATOM 706 O O . SER A 1 86 ? 3.148 -0.519 9.898 1.00 88.50 86 SER A O 1
ATOM 708 N N . HIS A 1 87 ? 2.268 1.110 8.622 1.00 90.12 87 HIS A N 1
ATOM 709 C CA . HIS A 1 87 ? 1.879 2.004 9.716 1.00 90.12 87 HIS A CA 1
ATOM 710 C C . HIS A 1 87 ? 0.435 1.743 10.186 1.00 90.12 87 HIS A C 1
ATOM 712 O O . HIS A 1 87 ? 0.150 1.790 11.383 1.00 90.12 87 HIS A O 1
ATOM 718 N N . ILE A 1 88 ? -0.476 1.429 9.256 1.00 90.69 88 ILE A N 1
ATOM 719 C CA . ILE A 1 88 ? -1.897 1.147 9.535 1.00 90.69 88 ILE A CA 1
ATOM 720 C C . ILE A 1 88 ? -2.068 -0.226 10.199 1.00 90.69 88 ILE A C 1
ATOM 722 O O . ILE A 1 88 ? -2.785 -0.375 11.190 1.00 90.69 88 ILE A O 1
ATOM 726 N N . ILE A 1 89 ? -1.381 -1.234 9.663 1.00 87.44 89 ILE A N 1
ATOM 727 C CA . ILE A 1 89 ? -1.404 -2.625 10.111 1.00 87.44 89 ILE A CA 1
ATOM 728 C C . ILE A 1 89 ? 0.022 -3.004 10.529 1.00 87.44 89 ILE A C 1
ATOM 730 O O . ILE A 1 89 ? 0.729 -3.701 9.799 1.00 87.44 89 ILE A O 1
ATOM 734 N N . PRO A 1 90 ? 0.485 -2.549 11.706 1.00 78.00 90 PRO A N 1
ATOM 735 C CA . PRO A 1 90 ? 1.841 -2.838 12.136 1.00 78.00 90 PRO A CA 1
ATOM 736 C C . PRO A 1 90 ? 2.037 -4.351 12.304 1.00 78.00 90 PRO A C 1
ATOM 738 O O . PRO A 1 90 ? 1.114 -5.047 12.747 1.00 78.00 90 PRO A O 1
ATOM 741 N N . PRO A 1 91 ? 3.241 -4.878 12.026 1.00 74.94 91 PRO A N 1
ATOM 742 C CA . PRO A 1 91 ? 3.546 -6.296 12.184 1.00 74.94 91 PRO A CA 1
ATOM 743 C C . PRO A 1 91 ? 3.284 -6.737 13.631 1.00 74.94 91 PRO A C 1
ATOM 745 O O . PRO A 1 91 ? 3.969 -6.333 14.576 1.00 74.94 91 PRO A O 1
ATOM 748 N N . LYS A 1 92 ? 2.256 -7.570 13.829 1.00 70.75 92 LYS A N 1
ATOM 749 C CA . LYS A 1 92 ? 1.898 -8.115 15.153 1.00 70.75 92 LYS A CA 1
ATOM 750 C C . LYS A 1 92 ? 2.625 -9.428 15.465 1.00 70.75 92 LYS A C 1
ATOM 752 O O . LYS A 1 92 ? 2.739 -9.800 16.630 1.00 70.75 92 LYS A O 1
ATOM 757 N N . GLY A 1 93 ? 3.136 -10.108 14.438 1.00 72.69 93 GLY A N 1
ATOM 758 C CA . GLY A 1 93 ? 3.816 -11.397 14.552 1.00 72.69 93 GLY A CA 1
ATOM 759 C C . GLY A 1 93 ? 5.297 -11.290 14.919 1.00 72.69 93 GLY A C 1
ATOM 760 O O . GLY A 1 93 ? 5.956 -10.284 14.667 1.00 72.69 93 GLY A O 1
ATOM 761 N N . ARG A 1 94 ? 5.830 -12.369 15.501 1.00 79.25 94 ARG A N 1
ATOM 762 C CA . ARG A 1 94 ? 7.275 -12.589 15.630 1.00 79.25 94 ARG A CA 1
ATOM 763 C C . ARG A 1 94 ? 7.703 -13.617 14.598 1.00 79.25 94 ARG A C 1
ATOM 765 O O . ARG A 1 94 ? 7.098 -14.686 14.523 1.00 79.25 94 ARG A O 1
ATOM 772 N N . VAL A 1 95 ? 8.768 -13.330 13.864 1.00 80.44 95 VAL A N 1
ATOM 773 C CA . VAL A 1 95 ? 9.386 -14.323 12.990 1.00 80.44 95 VAL A CA 1
ATOM 774 C C . VAL A 1 95 ? 10.232 -15.251 13.859 1.00 80.44 95 VAL A C 1
ATOM 776 O O . VAL A 1 95 ? 11.053 -14.797 14.663 1.00 80.44 95 VAL A O 1
ATOM 779 N N . ARG A 1 96 ? 9.989 -16.562 13.750 1.00 79.44 96 ARG A N 1
ATOM 780 C CA . ARG A 1 96 ? 10.724 -17.600 14.485 1.00 79.44 96 ARG A CA 1
ATOM 781 C C . ARG A 1 96 ? 11.755 -18.248 13.565 1.00 79.44 96 ARG A C 1
ATOM 783 O O . ARG A 1 96 ? 11.396 -18.975 12.648 1.00 79.44 96 ARG A O 1
ATOM 790 N N . GLY A 1 97 ? 13.033 -18.019 13.844 1.00 78.69 97 GLY A N 1
ATOM 791 C CA . GLY A 1 97 ? 14.144 -18.800 13.301 1.00 78.69 97 GLY A CA 1
ATOM 792 C C . GLY A 1 97 ? 14.630 -19.860 14.296 1.00 78.69 97 GLY A C 1
ATOM 793 O O . GLY A 1 97 ? 14.259 -19.839 15.469 1.00 78.69 97 GLY A O 1
ATOM 794 N N . LYS A 1 98 ? 15.525 -20.758 13.851 1.00 73.81 98 LYS A N 1
ATOM 795 C CA . LYS A 1 98 ? 16.031 -21.905 14.642 1.00 73.81 98 LYS A CA 1
ATOM 796 C C . LYS A 1 98 ? 16.529 -21.551 16.056 1.00 73.81 98 LYS A C 1
ATOM 798 O O . LYS A 1 98 ? 16.454 -22.394 16.941 1.00 73.81 98 LYS A O 1
ATOM 803 N N . ARG A 1 99 ? 17.054 -20.336 16.279 1.00 77.12 99 ARG A N 1
ATOM 804 C CA . ARG A 1 99 ? 17.528 -19.854 17.600 1.00 77.12 99 ARG A CA 1
ATOM 805 C C . ARG A 1 99 ? 17.251 -18.372 17.878 1.00 77.12 99 ARG A C 1
ATOM 807 O O . ARG A 1 99 ? 17.768 -17.827 18.846 1.00 77.12 99 ARG A O 1
ATOM 814 N N . ARG A 1 100 ? 16.487 -17.690 17.022 1.00 80.69 100 ARG A N 1
ATOM 815 C CA . ARG A 1 100 ? 16.210 -16.252 17.158 1.00 80.69 100 ARG A CA 1
ATOM 816 C C . ARG A 1 100 ? 14.737 -15.989 16.917 1.00 80.69 100 ARG A C 1
ATOM 818 O O . ARG A 1 100 ? 14.151 -16.543 15.992 1.00 80.69 100 ARG A O 1
ATOM 825 N N . GLN A 1 101 ? 14.161 -15.145 17.758 1.00 83.69 101 GLN A N 1
ATOM 826 C CA . GLN A 1 101 ? 12.846 -14.570 17.536 1.00 83.69 101 GLN A CA 1
ATOM 827 C C . GLN A 1 101 ? 13.037 -13.072 17.386 1.00 83.69 101 GLN A C 1
ATOM 829 O O . GLN A 1 101 ? 13.644 -12.454 18.259 1.00 83.69 101 GLN A O 1
ATOM 834 N N . TRP A 1 102 ? 12.530 -12.497 16.303 1.00 86.69 102 TRP A N 1
ATOM 835 C CA . TRP A 1 102 ? 12.516 -11.049 16.142 1.00 86.69 102 TRP A CA 1
ATOM 836 C C . TRP A 1 102 ? 11.125 -10.580 15.741 1.00 86.69 102 TRP A C 1
ATOM 838 O O . TRP A 1 102 ? 10.325 -11.336 15.183 1.00 86.69 102 TRP A O 1
ATOM 848 N N . LYS A 1 103 ? 10.820 -9.335 16.090 1.00 84.31 103 LYS A N 1
ATOM 849 C CA . LYS A 1 103 ? 9.626 -8.640 15.631 1.00 84.31 103 LYS A CA 1
ATOM 850 C C . LYS A 1 103 ? 10.087 -7.656 14.556 1.00 84.31 103 LYS A C 1
ATOM 852 O O . LYS A 1 103 ? 10.882 -6.788 14.910 1.00 84.31 103 LYS A O 1
ATOM 857 N N . PRO A 1 104 ? 9.633 -7.793 13.301 1.00 84.62 104 PRO A N 1
ATOM 858 C CA . PRO A 1 104 ? 9.951 -6.820 12.269 1.00 84.62 104 PRO A CA 1
ATOM 859 C C . PRO A 1 104 ? 9.514 -5.418 12.698 1.00 84.62 104 PRO A C 1
ATOM 861 O O . PRO A 1 104 ? 8.434 -5.231 13.267 1.00 84.62 104 PRO A O 1
ATOM 864 N N . SER A 1 105 ? 10.369 -4.442 12.446 1.00 87.81 105 SER A N 1
ATOM 865 C CA . SER A 1 105 ? 10.056 -3.023 12.542 1.00 87.81 105 SER A CA 1
ATOM 866 C C . SER A 1 105 ? 9.174 -2.583 11.369 1.00 87.81 105 SER A C 1
ATOM 868 O O . SER A 1 105 ? 9.063 -3.269 10.351 1.00 87.81 105 SER A O 1
ATOM 870 N N . ILE A 1 106 ? 8.543 -1.413 11.503 1.00 85.94 106 ILE A N 1
ATOM 871 C CA . ILE A 1 106 ? 7.769 -0.798 10.413 1.00 85.94 106 ILE A CA 1
ATOM 872 C C . ILE A 1 106 ? 8.670 -0.551 9.195 1.00 85.94 106 ILE A C 1
ATOM 874 O O . ILE A 1 106 ? 8.255 -0.815 8.070 1.00 85.94 106 ILE A O 1
ATOM 878 N N . THR A 1 107 ? 9.909 -0.106 9.420 1.00 85.75 107 THR A N 1
ATOM 879 C CA . THR A 1 107 ? 10.907 0.114 8.364 1.00 85.75 107 THR A CA 1
ATOM 880 C C . THR A 1 107 ? 11.210 -1.171 7.602 1.00 85.75 107 THR A C 1
ATOM 882 O O . THR A 1 107 ? 11.040 -1.201 6.390 1.00 85.75 107 THR A O 1
ATOM 885 N N . GLU A 1 108 ? 11.538 -2.260 8.306 1.00 85.94 108 GLU A N 1
ATOM 886 C CA . GLU A 1 108 ? 11.792 -3.561 7.666 1.00 85.94 108 GLU A CA 1
ATOM 887 C C . GLU A 1 108 ? 10.584 -4.053 6.857 1.00 85.94 108 GLU A C 1
ATOM 889 O O . GLU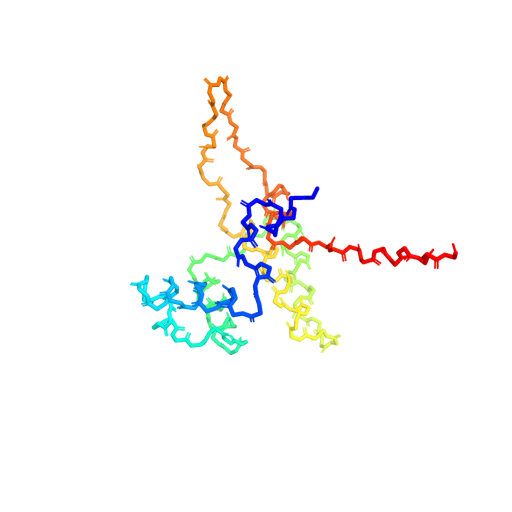 A 1 108 ? 10.750 -4.641 5.792 1.00 85.94 108 GLU A O 1
ATOM 894 N N . CYS A 1 109 ? 9.361 -3.794 7.330 1.00 84.88 109 CYS A N 1
ATOM 895 C CA . CYS A 1 109 ? 8.158 -4.154 6.579 1.00 84.88 109 CYS A CA 1
ATOM 896 C C . CYS A 1 109 ? 8.016 -3.325 5.299 1.00 84.88 109 CYS A C 1
ATOM 898 O O . CYS A 1 109 ? 7.716 -3.884 4.248 1.00 84.88 109 CYS A O 1
ATOM 900 N N . LYS A 1 110 ? 8.259 -2.011 5.351 1.00 86.00 110 LYS A N 1
ATOM 901 C CA . LYS A 1 110 ? 8.205 -1.143 4.162 1.00 86.00 110 LYS A CA 1
ATOM 902 C C . LYS A 1 110 ? 9.202 -1.580 3.095 1.00 86.00 110 LYS A C 1
ATOM 904 O O . LYS A 1 110 ? 8.812 -1.732 1.940 1.00 86.00 110 LYS A O 1
ATOM 909 N N . ASP A 1 111 ? 10.436 -1.855 3.504 1.00 84.12 111 ASP A N 1
ATOM 910 C CA . ASP A 1 111 ? 11.509 -2.275 2.600 1.00 84.12 111 ASP A CA 1
ATOM 911 C C . ASP A 1 111 ? 11.250 -3.668 1.998 1.00 84.12 111 ASP A C 1
ATOM 913 O O . ASP A 1 111 ? 11.807 -4.015 0.960 1.00 84.12 111 ASP A O 1
ATOM 917 N N . SER A 1 112 ? 10.375 -4.467 2.620 1.00 81.25 112 SER A N 1
ATOM 918 C CA . SER A 1 112 ? 9.973 -5.778 2.100 1.00 81.25 112 SER A CA 1
ATOM 919 C C . SER A 1 112 ? 8.885 -5.727 1.020 1.00 81.25 112 SER A C 1
ATOM 921 O O . SER A 1 112 ? 8.758 -6.686 0.262 1.00 81.25 112 SER A O 1
ATOM 923 N N . PHE A 1 113 ? 8.109 -4.638 0.931 1.00 81.75 113 PHE A N 1
ATOM 924 C CA . PHE A 1 113 ? 7.028 -4.508 -0.057 1.00 81.75 113 PHE A CA 1
ATOM 925 C C . PHE A 1 113 ? 7.527 -4.042 -1.424 1.00 81.75 113 PHE A C 1
ATOM 927 O O . PHE A 1 113 ? 7.074 -4.551 -2.445 1.00 81.75 113 PHE A O 1
ATOM 934 N N . ILE A 1 114 ? 8.432 -3.059 -1.449 1.00 80.94 114 ILE A N 1
ATOM 935 C CA . ILE A 1 114 ? 8.926 -2.447 -2.685 1.00 80.94 114 ILE A CA 1
ATOM 936 C C . ILE A 1 114 ? 10.440 -2.610 -2.730 1.00 80.94 114 ILE A C 1
ATOM 938 O O . ILE A 1 114 ? 11.166 -1.969 -1.974 1.00 80.94 114 ILE A O 1
ATOM 942 N N . ILE A 1 115 ? 10.916 -3.450 -3.647 1.00 78.69 115 ILE A N 1
ATOM 943 C CA . ILE A 1 115 ? 12.345 -3.645 -3.889 1.00 78.69 115 ILE A CA 1
ATOM 944 C C . ILE A 1 115 ? 12.738 -2.800 -5.098 1.00 78.69 115 ILE A C 1
ATOM 946 O O . ILE A 1 115 ? 12.337 -3.083 -6.224 1.00 78.69 115 ILE A O 1
ATOM 950 N N . HIS A 1 116 ? 13.550 -1.768 -4.871 1.00 71.06 116 HIS A N 1
ATOM 951 C CA . HIS A 1 116 ? 14.118 -0.985 -5.962 1.00 71.06 116 HIS A CA 1
ATOM 952 C C . HIS A 1 116 ? 15.247 -1.773 -6.638 1.00 71.06 116 HIS A C 1
ATOM 954 O O . HIS A 1 116 ? 16.353 -1.890 -6.105 1.00 71.06 116 HIS A O 1
ATOM 960 N N . THR A 1 117 ? 14.983 -2.320 -7.822 1.00 68.69 117 THR A N 1
ATOM 961 C CA . THR A 1 117 ? 16.000 -3.004 -8.623 1.00 68.69 117 THR A CA 1
ATOM 962 C C . THR A 1 117 ? 16.746 -1.992 -9.486 1.00 68.69 117 THR A C 1
ATOM 964 O O . THR A 1 117 ? 16.170 -1.405 -10.399 1.00 68.69 117 THR A O 1
ATOM 967 N N . VAL A 1 118 ? 18.039 -1.793 -9.227 1.00 69.69 118 VAL A N 1
ATOM 968 C CA . VAL A 1 118 ? 18.907 -1.058 -10.156 1.00 69.69 118 VAL A CA 1
ATOM 969 C C . VAL A 1 118 ? 19.328 -2.028 -11.255 1.00 69.69 118 VAL A C 1
ATOM 971 O O . VAL A 1 118 ? 20.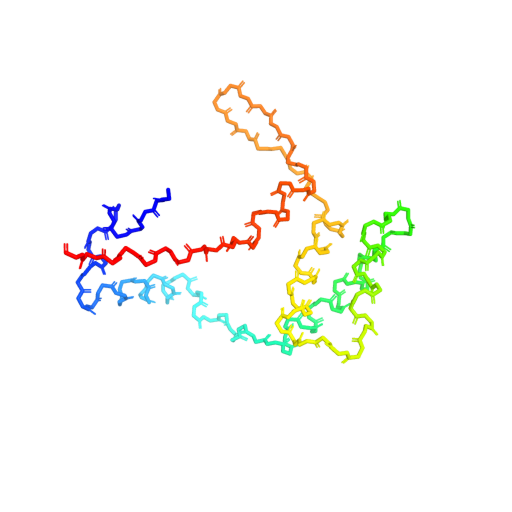017 -3.008 -10.976 1.00 69.69 118 VAL A O 1
ATOM 974 N N . VAL A 1 119 ? 18.926 -1.773 -12.501 1.00 59.94 119 VAL A N 1
ATOM 975 C CA . VAL A 1 119 ? 19.441 -2.532 -13.648 1.00 59.94 119 VAL A CA 1
ATOM 976 C C . VAL A 1 119 ? 20.849 -2.026 -13.946 1.00 59.94 119 VAL A C 1
ATOM 978 O O . VAL A 1 119 ? 21.037 -0.961 -14.530 1.00 59.94 119 VAL A O 1
ATOM 981 N N . SER A 1 120 ? 21.858 -2.771 -13.504 1.00 54.62 120 SER A N 1
ATOM 982 C CA . SER A 1 120 ? 23.242 -2.532 -13.905 1.00 54.62 120 SER A CA 1
ATOM 983 C C . SER A 1 120 ? 23.460 -3.142 -15.288 1.00 54.62 120 SER A C 1
ATOM 985 O O . SER A 1 120 ? 23.557 -4.360 -15.424 1.00 54.62 120 SER A O 1
ATOM 987 N N . PHE A 1 121 ? 23.530 -2.309 -16.327 1.00 54.41 121 PHE A N 1
ATOM 988 C CA . PHE A 1 121 ? 23.985 -2.760 -17.639 1.00 54.41 121 PHE A CA 1
ATOM 989 C C . PHE A 1 121 ? 25.488 -3.040 -17.562 1.00 54.41 121 PHE A C 1
ATOM 991 O O . PHE A 1 121 ? 26.301 -2.117 -17.591 1.00 54.41 121 PHE A O 1
ATOM 998 N N . PHE A 1 122 ? 25.868 -4.312 -17.461 1.00 49.19 122 PHE A N 1
ATOM 999 C CA . PHE A 1 122 ? 27.227 -4.717 -17.796 1.00 49.19 122 PHE A CA 1
ATOM 1000 C C . PHE A 1 122 ? 27.386 -4.578 -19.311 1.00 49.19 122 PHE A C 1
ATOM 1002 O O . PHE A 1 122 ? 26.901 -5.405 -20.082 1.00 49.19 122 PHE A O 1
ATOM 1009 N N . GLN A 1 123 ? 28.025 -3.491 -19.745 1.00 38.44 123 GLN A N 1
ATOM 1010 C CA . GLN A 1 123 ? 28.581 -3.418 -21.088 1.00 38.44 123 GLN A CA 1
ATOM 1011 C C . GLN A 1 123 ? 29.747 -4.407 -21.143 1.00 38.44 123 GLN A C 1
ATOM 1013 O O . GLN A 1 123 ? 30.819 -4.136 -20.607 1.00 38.44 123 GLN A O 1
ATOM 1018 N N . ASN A 1 124 ? 29.519 -5.572 -21.747 1.00 41.53 124 ASN A N 1
ATOM 1019 C CA . ASN A 1 124 ? 30.614 -6.409 -22.219 1.00 41.53 124 ASN A CA 1
ATOM 1020 C C . ASN A 1 124 ? 31.252 -5.676 -23.404 1.00 41.53 124 ASN A C 1
ATOM 1022 O O . ASN A 1 124 ? 30.654 -5.617 -24.480 1.00 41.53 124 ASN A O 1
ATOM 1026 N N . VAL A 1 125 ? 32.413 -5.066 -23.158 1.00 45.53 125 VAL A N 1
ATOM 1027 C CA . VAL A 1 125 ? 33.365 -4.644 -24.194 1.00 45.53 125 VAL A CA 1
ATOM 1028 C C . VAL A 1 125 ? 34.255 -5.831 -24.525 1.00 45.53 125 VAL A C 1
ATOM 1030 O O . VAL A 1 125 ? 34.708 -6.491 -23.562 1.00 45.53 125 VAL A O 1
#

Radius of gyration: 19.15 Å; Cα contacts (8 Å, |Δi|>4): 72; chains: 1; bounding box: 46×43×42 Å

Solvent-accessible surface area (backbone atoms only — not comparable to full-atom values): 7836 Å² total; per-residue (Å²): 132,86,56,64,56,76,80,40,54,69,49,70,43,97,65,22,61,54,57,56,52,50,50,33,48,74,70,47,54,70,68,54,72,79,89,44,71,70,59,49,53,51,51,53,54,55,45,42,75,77,42,59,76,58,90,87,37,67,68,55,51,49,49,54,54,60,65,68,48,88,91,63,55,69,71,58,44,51,54,51,50,58,48,40,43,30,68,52,59,54,73,84,62,65,54,78,54,100,89,47,73,47,64,65,50,52,66,61,48,36,59,68,74,59,78,87,78,79,84,77,81,78,78,85,126

pLDDT: mean 82.86, std 12.96, range [38.44, 95.25]

Organism: NCBI:txid286306

Mean predicted aligned error: 11.0 Å

Sequence (125 aa):
MCDILEHWPILKHPKGYELIEIDYSFLKVSCVEEVNEERWFSFYTNLLNVCPVKSDDDLAVSYKKLLSLDNITNDSKICVQLFLLSHIIPPKGRVRGKRRQWKPSITECKDSFIIHTVVSFFQNV

Secondary structure (DSSP, 8-state):
---HHHH-GGGGSTTTHHHHHHHHHHTTGGGS----HHHHHHHHHHHHHHSPPPTT-HHHHHHHHHHT-TT--HHHHHHHHHHHHHHHS---PPEE-SS-EE---HHHHHHHH------------